Protein AF-A0A1H9Y8L8-F1 (afdb_monomer)

Organism: NCBI:txid364199

pLDDT: mean 80.5, std 16.58, range [39.0, 94.0]

Sequence (70 aa):
MKQNKPLYIRPSAVQAVFGISRSTLYRMAKEGTIKIYKRAPGSSASFVKVADLEACITGEDRTASGFGQG

Mean predicted aligned error: 7.96 Å

Structure (mmCIF, N/CA/C/O backbone):
data_AF-A0A1H9Y8L8-F1
#
_entry.id   AF-A0A1H9Y8L8-F1
#
loop_
_atom_site.group_PDB
_atom_site.id
_atom_site.type_symbol
_atom_site.label_atom_id
_atom_site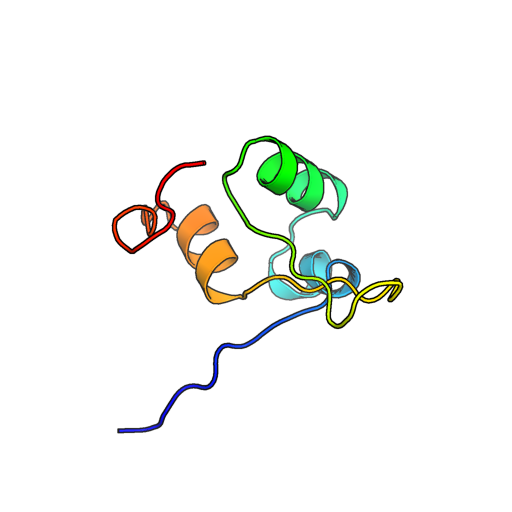.label_alt_id
_atom_site.label_comp_id
_atom_site.label_asym_id
_atom_site.label_entity_id
_atom_site.label_seq_id
_atom_site.pdbx_PDB_ins_code
_atom_site.Cartn_x
_atom_site.Cartn_y
_atom_site.Cartn_z
_atom_site.occupancy
_atom_site.B_iso_or_equiv
_atom_site.auth_seq_id
_atom_site.auth_comp_id
_atom_site.auth_asym_id
_atom_site.auth_atom_id
_atom_site.pdbx_PDB_model_num
ATOM 1 N N . MET A 1 1 ? 7.538 -27.905 -0.159 1.00 42.72 1 MET A N 1
ATOM 2 C CA . MET A 1 1 ? 7.055 -26.575 0.280 1.00 42.72 1 MET A CA 1
ATOM 3 C C . MET A 1 1 ? 7.371 -25.566 -0.819 1.00 42.72 1 MET A C 1
ATOM 5 O O . MET A 1 1 ? 8.546 -25.342 -1.081 1.00 42.72 1 MET A O 1
ATOM 9 N N . LYS A 1 2 ? 6.376 -25.028 -1.542 1.00 49.25 2 LYS A N 1
ATOM 10 C CA . LYS A 1 2 ? 6.637 -23.986 -2.551 1.00 49.25 2 LYS A CA 1
ATOM 11 C C . LYS A 1 2 ? 7.071 -22.720 -1.809 1.00 49.25 2 LYS A C 1
ATOM 13 O O . LYS A 1 2 ? 6.277 -22.161 -1.061 1.00 49.25 2 LYS A O 1
ATOM 18 N N . GLN A 1 3 ? 8.321 -22.291 -1.987 1.00 52.19 3 GLN A N 1
ATOM 19 C CA . GLN A 1 3 ? 8.761 -20.965 -1.558 1.00 52.19 3 GLN A CA 1
ATOM 20 C C . GLN A 1 3 ? 7.940 -19.934 -2.335 1.00 52.19 3 GLN A C 1
ATOM 22 O O . GLN A 1 3 ? 8.235 -19.638 -3.495 1.00 52.19 3 GLN A O 1
ATOM 27 N N . ASN A 1 4 ? 6.871 -19.427 -1.722 1.00 58.91 4 ASN A N 1
ATOM 28 C CA . ASN A 1 4 ? 6.105 -18.332 -2.289 1.00 58.91 4 ASN A CA 1
ATOM 29 C C . ASN A 1 4 ? 6.988 -17.089 -2.167 1.00 58.91 4 ASN A C 1
ATOM 31 O O . ASN A 1 4 ? 7.091 -16.490 -1.096 1.00 58.91 4 ASN A O 1
ATOM 35 N N . LYS A 1 5 ? 7.729 -16.772 -3.235 1.00 63.66 5 LYS A N 1
ATOM 36 C CA . LYS A 1 5 ? 8.547 -15.557 -3.283 1.00 63.66 5 LYS A CA 1
ATOM 37 C C . LYS A 1 5 ? 7.646 -14.376 -2.905 1.00 63.66 5 LYS A C 1
ATOM 39 O O . LYS A 1 5 ? 6.517 -14.326 -3.397 1.00 63.66 5 LYS A O 1
ATOM 44 N N . PRO A 1 6 ? 8.103 -13.448 -2.046 1.00 69.81 6 PRO A N 1
ATOM 45 C CA . PRO A 1 6 ? 7.293 -12.299 -1.679 1.00 69.81 6 PRO A CA 1
ATOM 46 C C . PRO A 1 6 ? 6.891 -11.549 -2.950 1.00 69.81 6 PRO A C 1
ATOM 48 O O . PRO A 1 6 ? 7.745 -11.102 -3.719 1.00 69.81 6 PRO A O 1
ATOM 51 N N . LEU A 1 7 ? 5.581 -11.478 -3.190 1.00 87.50 7 LEU A N 1
ATOM 52 C CA . LEU A 1 7 ? 5.031 -10.797 -4.348 1.00 87.50 7 LEU A CA 1
ATOM 53 C C . LEU A 1 7 ? 5.006 -9.299 -4.049 1.00 87.50 7 LEU A C 1
ATOM 55 O O . LEU A 1 7 ? 4.401 -8.850 -3.073 1.00 87.50 7 LEU A O 1
ATOM 59 N N . TYR A 1 8 ? 5.692 -8.535 -4.892 1.00 92.00 8 TYR A N 1
ATOM 60 C CA . TYR A 1 8 ? 5.697 -7.081 -4.846 1.00 92.00 8 TYR A CA 1
ATOM 61 C C . TYR A 1 8 ? 4.947 -6.539 -6.052 1.00 92.00 8 TYR A C 1
ATOM 63 O O . TYR A 1 8 ? 5.192 -6.965 -7.181 1.00 92.00 8 TYR A O 1
ATOM 71 N N . ILE A 1 9 ? 4.085 -5.555 -5.820 1.00 92.56 9 ILE A N 1
ATOM 72 C CA . ILE A 1 9 ? 3.372 -4.851 -6.885 1.00 92.56 9 ILE A CA 1
ATOM 73 C C . ILE A 1 9 ? 3.730 -3.370 -6.886 1.00 92.56 9 ILE A C 1
ATOM 75 O O . ILE A 1 9 ? 4.188 -2.809 -5.889 1.00 92.56 9 ILE A O 1
ATOM 79 N N . ARG A 1 10 ? 3.524 -2.720 -8.031 1.00 92.62 10 ARG A N 1
ATOM 80 C CA . ARG A 1 10 ? 3.633 -1.263 -8.133 1.00 92.62 10 ARG A CA 1
ATOM 81 C C . ARG A 1 10 ? 2.418 -0.603 -7.471 1.00 92.62 10 ARG A C 1
ATOM 83 O O . ARG A 1 10 ? 1.312 -1.112 -7.639 1.00 92.62 10 ARG A O 1
ATOM 90 N N . PRO A 1 11 ? 2.571 0.582 -6.851 1.00 92.81 11 PRO A N 1
ATOM 91 C CA . PRO A 1 11 ? 1.442 1.389 -6.388 1.00 92.81 11 PRO A CA 1
ATOM 92 C C . PRO A 1 11 ? 0.383 1.646 -7.466 1.00 92.81 11 PRO A C 1
ATOM 94 O O . PRO A 1 11 ? -0.799 1.716 -7.164 1.00 92.81 11 PRO A O 1
ATOM 97 N N . SER A 1 12 ? 0.784 1.753 -8.737 1.00 92.81 12 SER A N 1
ATOM 98 C CA . SER A 1 12 ? -0.146 1.914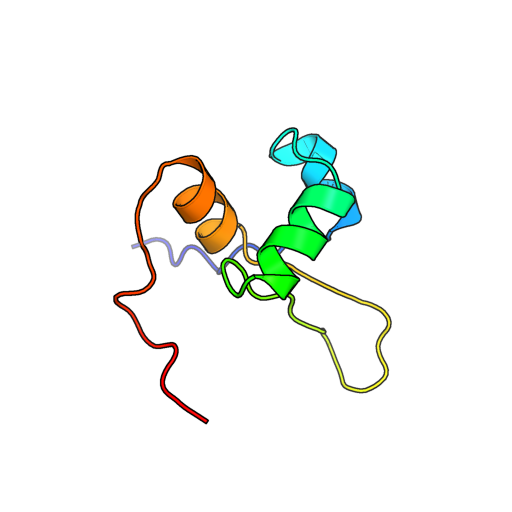 -9.861 1.00 92.81 12 SER A CA 1
ATOM 99 C C . SER A 1 12 ? -1.062 0.710 -10.081 1.00 92.81 12 SER A C 1
ATOM 101 O O . SER A 1 12 ? -2.178 0.892 -10.550 1.00 92.81 12 SER A O 1
ATOM 103 N N . ALA A 1 13 ? -0.622 -0.499 -9.727 1.00 92.38 13 ALA A N 1
ATOM 104 C CA . ALA A 1 13 ? -1.406 -1.721 -9.880 1.00 92.38 13 ALA A CA 1
ATOM 105 C C . ALA A 1 13 ? -2.382 -1.950 -8.717 1.00 92.38 13 ALA A C 1
ATOM 107 O O . ALA A 1 13 ? -3.253 -2.810 -8.808 1.00 92.38 13 ALA A O 1
ATOM 108 N N . VAL A 1 14 ? -2.263 -1.190 -7.624 1.00 92.62 14 VAL A N 1
ATOM 109 C CA . VAL A 1 14 ? -3.006 -1.480 -6.393 1.00 92.62 14 VAL A CA 1
ATOM 110 C C . VAL A 1 14 ? -4.520 -1.347 -6.563 1.00 92.62 14 VAL A C 1
ATOM 112 O O . VAL A 1 14 ? -5.270 -2.129 -5.992 1.00 92.62 14 VAL A O 1
ATOM 115 N N . GLN A 1 15 ? -4.965 -0.415 -7.408 1.00 93.88 15 GLN A N 1
ATOM 116 C CA . GLN A 1 15 ? -6.384 -0.224 -7.694 1.00 93.88 15 GLN A CA 1
ATOM 117 C C . GLN A 1 15 ? -6.975 -1.421 -8.441 1.00 93.88 15 GLN A C 1
ATOM 119 O O . GLN A 1 15 ? -8.092 -1.825 -8.147 1.00 93.88 15 GLN A O 1
ATOM 124 N N . ALA A 1 16 ? -6.220 -2.012 -9.369 1.00 91.88 16 ALA A N 1
ATOM 125 C CA . ALA A 1 16 ? -6.671 -3.175 -10.124 1.00 91.88 16 ALA A CA 1
ATOM 126 C C . ALA A 1 16 ? -6.659 -4.462 -9.283 1.00 91.88 16 ALA A C 1
ATOM 128 O O . ALA A 1 16 ? -7.513 -5.317 -9.474 1.00 91.88 16 ALA A O 1
ATOM 129 N N . VAL A 1 17 ? -5.696 -4.603 -8.364 1.00 91.06 17 VAL A N 1
ATOM 130 C CA . VAL A 1 17 ? -5.521 -5.830 -7.567 1.00 91.06 17 VAL A CA 1
ATOM 131 C C . VAL A 1 17 ? -6.399 -5.836 -6.316 1.00 91.06 17 VAL A C 1
ATOM 133 O O . VAL A 1 17 ? -6.983 -6.860 -5.985 1.00 91.06 17 VAL A O 1
ATOM 136 N N . PHE A 1 18 ? -6.491 -4.704 -5.619 1.00 90.31 18 PHE A N 1
ATOM 137 C CA . PHE A 1 18 ? -7.111 -4.610 -4.293 1.00 90.31 18 PHE A CA 1
ATOM 138 C C . PHE A 1 18 ? -8.300 -3.645 -4.238 1.00 90.31 18 PHE A C 1
ATOM 140 O O . PHE A 1 18 ? -8.890 -3.465 -3.178 1.00 90.31 18 PHE A O 1
ATOM 147 N N . GLY A 1 19 ? -8.628 -2.960 -5.337 1.00 91.56 19 GLY A N 1
ATOM 148 C CA . GLY A 1 19 ? -9.719 -1.980 -5.366 1.00 91.56 19 GLY A CA 1
ATOM 149 C C . GLY A 1 19 ? -9.442 -0.687 -4.588 1.00 91.56 19 GLY A C 1
ATOM 150 O O . GLY A 1 19 ? -10.302 0.189 -4.539 1.00 91.56 19 GLY A O 1
ATOM 151 N N . ILE A 1 20 ? -8.253 -0.521 -3.996 1.00 92.00 20 ILE A N 1
ATOM 152 C CA . ILE A 1 20 ? -7.909 0.673 -3.215 1.00 92.00 20 ILE A CA 1
ATOM 153 C C . ILE A 1 20 ? -7.277 1.761 -4.083 1.00 92.00 20 ILE A C 1
ATOM 155 O O . ILE A 1 20 ? -6.514 1.501 -5.015 1.00 92.00 20 ILE A O 1
ATOM 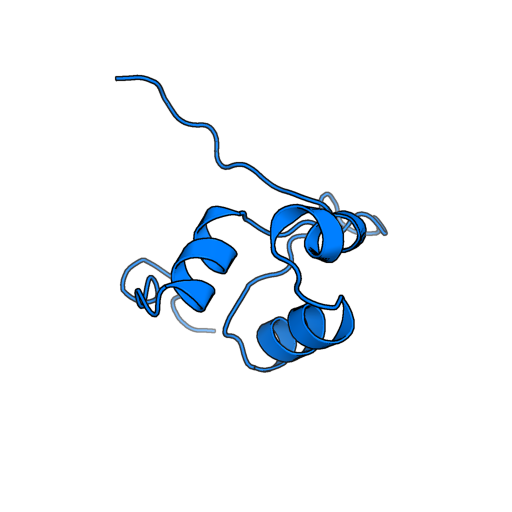159 N N . SER A 1 21 ? -7.560 3.022 -3.759 1.00 93.19 21 SER A N 1
ATOM 160 C CA . SER A 1 21 ? -6.927 4.145 -4.448 1.00 93.19 21 SER A CA 1
ATOM 161 C C . SER A 1 21 ? -5.439 4.258 -4.086 1.00 93.19 21 SER A C 1
ATOM 163 O O . SER A 1 21 ? -5.013 3.918 -2.978 1.00 93.19 21 SER A O 1
ATOM 165 N N . ARG A 1 22 ? -4.640 4.830 -4.995 1.00 92.94 22 ARG A N 1
ATOM 166 C CA . ARG A 1 22 ? -3.239 5.189 -4.706 1.00 92.94 22 ARG A CA 1
ATOM 167 C C . ARG A 1 22 ? -3.126 6.137 -3.510 1.00 92.94 22 ARG A C 1
ATOM 169 O O . ARG A 1 22 ? -2.205 6.000 -2.715 1.00 92.94 22 ARG A O 1
ATOM 176 N N . SER A 1 23 ? -4.059 7.074 -3.368 1.00 94.00 23 SER A N 1
ATOM 177 C CA . SER A 1 23 ? -4.090 8.031 -2.259 1.00 94.00 23 SER A CA 1
ATOM 178 C C . SER A 1 23 ? -4.255 7.322 -0.915 1.00 94.00 23 SER A C 1
ATOM 180 O O . SER A 1 23 ? -3.544 7.635 0.036 1.00 94.00 23 SER A O 1
ATOM 182 N N . THR A 1 24 ? -5.133 6.316 -0.862 1.00 93.12 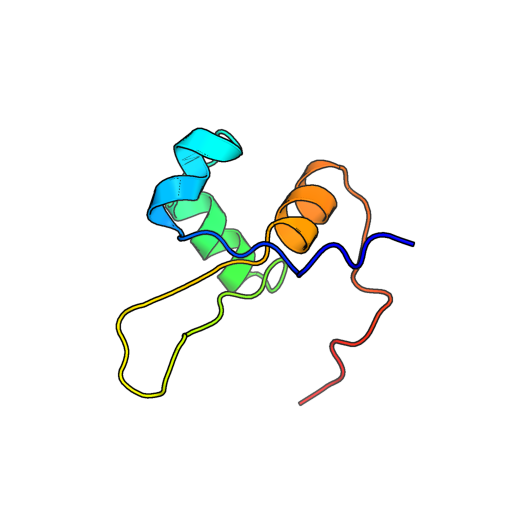24 THR A N 1
ATOM 183 C CA . THR A 1 24 ? -5.325 5.461 0.316 1.00 93.12 24 THR A CA 1
ATOM 184 C C . THR A 1 24 ? -4.041 4.715 0.660 1.00 93.12 24 THR A C 1
ATOM 186 O O . THR A 1 24 ? -3.622 4.744 1.811 1.00 93.12 24 THR A O 1
ATOM 189 N N . LEU A 1 25 ? -3.371 4.129 -0.339 1.00 93.25 25 LEU A N 1
ATOM 190 C CA . LEU A 1 25 ? -2.087 3.451 -0.149 1.00 93.25 25 LEU A CA 1
ATOM 191 C C . LEU A 1 25 ? -1.028 4.386 0.458 1.00 93.25 25 LEU A C 1
ATOM 193 O O . LEU A 1 25 ? -0.373 4.038 1.436 1.00 93.25 25 LEU A O 1
ATOM 197 N N . TYR A 1 26 ? -0.855 5.586 -0.099 1.00 93.38 26 TYR A N 1
ATOM 198 C CA . TYR A 1 26 ? 0.115 6.547 0.433 1.00 93.38 26 TYR A CA 1
ATOM 199 C C . TYR A 1 26 ? -0.260 7.051 1.829 1.00 93.38 26 TYR A C 1
ATOM 201 O O . TYR A 1 26 ? 0.636 7.287 2.638 1.00 93.38 26 TYR A O 1
ATOM 209 N N . ARG A 1 27 ? -1.557 7.180 2.134 1.00 91.94 27 ARG A N 1
ATOM 210 C CA . ARG A 1 27 ? -2.029 7.503 3.485 1.00 91.94 27 ARG A CA 1
ATOM 211 C C . ARG A 1 27 ? -1.668 6.396 4.476 1.00 91.94 27 ARG A C 1
ATOM 213 O O . ARG A 1 27 ? -1.023 6.696 5.470 1.00 91.94 27 ARG A O 1
ATOM 220 N N . MET A 1 28 ? -1.971 5.140 4.153 1.00 89.62 28 MET A N 1
ATOM 221 C CA . MET A 1 28 ? -1.595 3.976 4.969 1.00 89.62 28 MET A CA 1
ATOM 222 C C . MET A 1 28 ? -0.078 3.898 5.178 1.00 89.62 28 MET A C 1
ATOM 224 O O . MET A 1 28 ? 0.393 3.568 6.260 1.00 89.62 28 MET A O 1
ATOM 228 N N . ALA A 1 29 ? 0.712 4.243 4.156 1.00 91.81 29 ALA A N 1
ATOM 229 C CA . ALA A 1 29 ? 2.164 4.285 4.287 1.00 91.81 29 ALA A CA 1
ATOM 230 C C . ALA A 1 29 ? 2.644 5.412 5.214 1.00 91.81 29 ALA A C 1
ATOM 232 O O . ALA A 1 29 ? 3.581 5.222 5.985 1.00 91.81 29 ALA A O 1
ATOM 233 N N . LYS A 1 30 ? 1.996 6.582 5.156 1.00 91.19 30 LYS A N 1
ATOM 234 C CA . LYS A 1 30 ? 2.272 7.716 6.050 1.00 91.19 30 LYS A CA 1
ATOM 235 C C . LYS A 1 30 ? 1.879 7.414 7.500 1.00 91.19 30 LYS A C 1
ATOM 237 O O . LYS A 1 30 ? 2.567 7.858 8.409 1.00 91.19 30 LYS A O 1
ATOM 242 N N . GLU A 1 31 ? 0.799 6.665 7.699 1.00 89.06 31 GLU A N 1
ATOM 243 C CA . GLU A 1 31 ? 0.319 6.195 9.007 1.00 89.06 31 GLU A CA 1
ATOM 244 C C . GLU A 1 31 ? 1.175 5.047 9.574 1.00 89.06 31 GLU A C 1
ATOM 246 O O . GLU A 1 31 ? 0.989 4.648 10.718 1.00 89.06 31 GLU A O 1
ATOM 251 N N . GLY A 1 32 ? 2.132 4.526 8.797 1.00 87.50 32 GLY A N 1
ATOM 252 C CA . GLY A 1 32 ? 3.002 3.422 9.205 1.00 87.50 32 GLY A CA 1
ATOM 253 C C . GLY A 1 32 ? 2.359 2.039 9.078 1.00 87.50 32 GLY A C 1
ATOM 254 O O . GLY A 1 32 ? 3.008 1.042 9.378 1.00 87.50 32 GLY A O 1
ATOM 255 N N . THR A 1 33 ? 1.121 1.959 8.585 1.00 87.75 33 THR A N 1
ATOM 256 C CA . THR A 1 33 ? 0.372 0.707 8.407 1.00 87.75 33 THR A CA 1
ATOM 257 C C . THR A 1 33 ? 0.996 -0.203 7.350 1.00 87.75 33 THR A C 1
ATOM 259 O O . THR A 1 33 ? 0.941 -1.422 7.465 1.00 87.75 33 THR A O 1
ATOM 262 N N . ILE A 1 34 ? 1.600 0.372 6.306 1.00 90.62 34 ILE A N 1
ATOM 263 C CA . ILE A 1 34 ? 2.264 -0.388 5.238 1.00 90.62 34 ILE A CA 1
ATOM 264 C C . ILE A 1 34 ? 3.602 0.241 4.852 1.00 90.62 34 ILE A C 1
ATOM 266 O O . ILE A 1 34 ? 3.794 1.453 4.942 1.00 90.62 34 ILE A O 1
ATOM 270 N N . LYS A 1 35 ? 4.526 -0.568 4.324 1.00 91.31 35 LYS A N 1
ATOM 271 C CA . LYS A 1 35 ? 5.832 -0.088 3.858 1.00 91.31 35 LYS A CA 1
ATOM 272 C C . LYS A 1 35 ? 5.902 -0.009 2.336 1.00 91.31 35 LYS A C 1
ATOM 274 O O . LYS A 1 35 ? 5.683 -0.993 1.632 1.00 91.31 35 LYS A O 1
ATOM 279 N N . ILE A 1 36 ? 6.291 1.160 1.824 1.00 92.06 36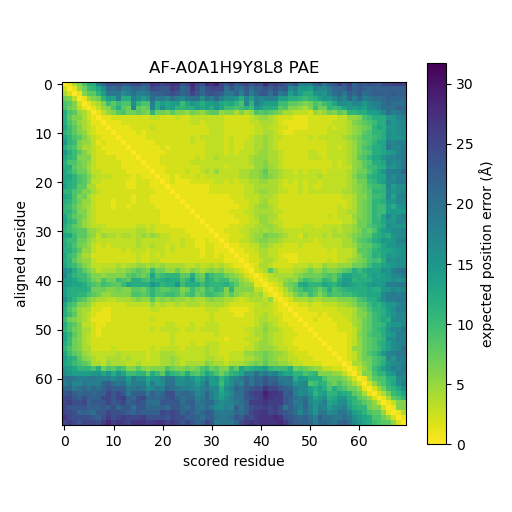 ILE A N 1
ATOM 280 C CA . ILE A 1 36 ? 6.635 1.340 0.410 1.00 92.06 36 ILE A CA 1
ATOM 281 C C . ILE A 1 36 ? 8.143 1.145 0.244 1.00 92.06 36 ILE A C 1
ATOM 283 O O . ILE A 1 36 ? 8.956 1.891 0.789 1.00 92.06 36 ILE A O 1
ATOM 287 N N . TYR A 1 37 ? 8.516 0.146 -0.543 1.00 91.38 37 TYR A N 1
ATOM 288 C CA . TYR A 1 37 ? 9.894 -0.185 -0.877 1.00 91.38 37 TYR A CA 1
ATOM 289 C C . TYR A 1 37 ? 10.327 0.544 -2.146 1.00 91.38 37 TYR A C 1
ATOM 291 O O . TYR A 1 37 ? 9.560 0.659 -3.102 1.00 91.38 37 TYR A O 1
ATOM 299 N N . LYS A 1 38 ? 11.582 0.990 -2.193 1.00 90.44 38 LYS A N 1
ATOM 300 C CA . LYS A 1 38 ? 12.219 1.476 -3.424 1.00 90.44 38 LYS A CA 1
ATOM 301 C C . LYS A 1 38 ? 13.202 0.424 -3.924 1.00 90.44 38 LYS A C 1
ATOM 303 O O . LYS A 1 38 ? 13.922 -0.161 -3.122 1.00 90.44 38 LYS A O 1
ATOM 308 N N . ARG A 1 39 ? 13.242 0.182 -5.240 1.00 84.94 39 ARG A N 1
ATOM 309 C CA . ARG A 1 39 ? 14.131 -0.842 -5.829 1.00 84.94 39 ARG A CA 1
ATOM 310 C C . ARG A 1 39 ? 15.617 -0.517 -5.677 1.00 84.94 39 ARG A C 1
ATOM 312 O O . ARG A 1 39 ? 16.410 -1.432 -5.512 1.00 84.94 39 ARG A O 1
ATOM 319 N N . ALA A 1 40 ? 15.982 0.758 -5.773 1.00 83.12 40 ALA A N 1
ATOM 320 C CA . ALA A 1 40 ? 17.354 1.231 -5.634 1.00 83.12 40 ALA A CA 1
ATOM 321 C C . ALA A 1 40 ? 17.374 2.699 -5.167 1.00 83.12 40 ALA A C 1
ATOM 323 O O . ALA A 1 40 ? 16.396 3.422 -5.416 1.00 83.12 40 ALA A O 1
ATOM 324 N N . PRO A 1 41 ? 18.468 3.161 -4.531 1.00 75.19 41 PRO A N 1
ATOM 325 C CA . PRO A 1 41 ? 18.690 4.579 -4.257 1.00 75.19 41 PRO A CA 1
ATOM 326 C C . PRO A 1 41 ? 18.586 5.389 -5.557 1.00 75.19 41 PRO A C 1
ATOM 328 O O . PRO A 1 41 ? 19.133 4.993 -6.581 1.00 75.19 41 PRO A O 1
ATOM 331 N N . GLY A 1 42 ? 17.823 6.483 -5.546 1.00 75.44 42 GLY A N 1
ATOM 332 C CA . GLY A 1 42 ? 17.589 7.314 -6.737 1.00 75.44 42 GLY A CA 1
ATOM 333 C C . GLY A 1 42 ? 16.584 6.756 -7.754 1.00 75.44 42 GLY A C 1
ATOM 334 O O . GLY A 1 42 ? 16.253 7.438 -8.719 1.00 75.44 42 GLY A O 1
ATOM 335 N N . SER A 1 43 ? 16.037 5.553 -7.553 1.00 80.12 43 SER A N 1
ATOM 336 C CA . SER A 1 43 ? 15.010 5.020 -8.449 1.00 80.12 43 SER A CA 1
ATOM 337 C C . SER A 1 43 ? 13.623 5.562 -8.103 1.00 80.12 43 SER A C 1
ATOM 339 O O . SER A 1 43 ? 13.167 5.464 -6.962 1.00 80.12 43 SER A O 1
ATOM 341 N N . SER A 1 44 ? 12.891 6.024 -9.118 1.00 81.94 44 SER A N 1
ATOM 342 C CA . SER A 1 44 ? 11.460 6.357 -9.009 1.00 81.94 44 SER A CA 1
ATOM 343 C C . SER A 1 44 ? 10.566 5.114 -8.899 1.00 81.94 44 SER A C 1
ATOM 345 O O . SER A 1 44 ? 9.339 5.211 -8.862 1.00 81.94 44 SER A O 1
ATOM 347 N N . ALA A 1 45 ? 11.163 3.917 -8.885 1.00 87.69 45 ALA A N 1
ATOM 348 C CA . ALA A 1 45 ? 10.438 2.667 -8.840 1.00 87.69 45 ALA A CA 1
ATOM 349 C C . ALA A 1 45 ? 10.070 2.252 -7.410 1.00 87.69 45 ALA A C 1
ATOM 351 O O . ALA A 1 45 ? 10.873 1.645 -6.697 1.00 87.69 45 ALA A O 1
ATOM 352 N N . SER A 1 46 ? 8.823 2.545 -7.042 1.00 91.06 46 SER A N 1
ATOM 353 C CA . SER A 1 46 ? 8.214 2.148 -5.772 1.00 91.06 46 SER A CA 1
ATOM 354 C C . SER A 1 46 ? 7.442 0.834 -5.884 1.00 91.06 46 SER A C 1
ATOM 356 O O . SER A 1 46 ? 6.806 0.565 -6.908 1.00 91.06 46 SER A O 1
ATOM 358 N N . PHE A 1 47 ? 7.473 0.051 -4.812 1.00 92.75 47 PHE A N 1
ATOM 359 C CA . PHE A 1 47 ? 6.851 -1.261 -4.685 1.00 92.75 47 PHE A CA 1
ATOM 360 C C . PHE A 1 47 ? 6.201 -1.417 -3.313 1.00 92.75 47 PHE A C 1
ATOM 362 O O . PHE A 1 47 ? 6.646 -0.826 -2.334 1.00 92.75 47 PHE A O 1
ATOM 369 N N . VAL A 1 48 ? 5.173 -2.248 -3.240 1.00 92.31 48 VAL A N 1
ATOM 370 C CA . VAL A 1 48 ? 4.496 -2.635 -1.999 1.00 92.31 48 VAL A CA 1
ATOM 371 C C . VAL A 1 48 ? 4.365 -4.143 -1.960 1.00 92.31 48 VAL A C 1
ATOM 373 O O . VAL A 1 48 ? 4.169 -4.784 -2.997 1.00 92.31 48 VAL A O 1
ATOM 376 N N . LYS A 1 49 ? 4.530 -4.710 -0.768 1.00 92.12 49 LYS A N 1
ATOM 377 C CA . LYS A 1 49 ? 4.428 -6.147 -0.548 1.00 92.12 49 LYS A CA 1
ATOM 378 C C . LYS A 1 49 ? 2.950 -6.519 -0.457 1.00 92.12 49 LYS A C 1
ATOM 380 O O . LYS A 1 49 ? 2.227 -5.981 0.376 1.00 92.12 49 LYS A O 1
ATOM 385 N N . VAL A 1 50 ? 2.514 -7.438 -1.314 1.00 91.44 50 VAL A N 1
ATOM 386 C CA . VAL A 1 50 ? 1.111 -7.890 -1.397 1.00 91.44 50 VAL A CA 1
ATOM 387 C C . VAL A 1 50 ? 0.632 -8.415 -0.043 1.00 91.44 50 VAL A C 1
ATOM 389 O O . VAL A 1 50 ? -0.427 -8.028 0.422 1.00 91.44 50 VAL A O 1
ATOM 392 N N . ALA A 1 51 ? 1.482 -9.178 0.640 1.00 88.88 51 ALA A N 1
ATOM 393 C CA . ALA A 1 51 ? 1.196 -9.770 1.941 1.00 88.88 51 ALA A CA 1
ATOM 394 C C . ALA A 1 51 ? 0.903 -8.754 3.067 1.00 88.88 51 ALA A C 1
ATOM 396 O O . ALA A 1 51 ? 0.192 -9.100 4.008 1.00 88.88 51 ALA A O 1
ATOM 397 N N . ASP A 1 52 ? 1.463 -7.540 2.999 1.00 88.31 52 ASP A N 1
ATOM 398 C CA . ASP A 1 52 ? 1.211 -6.487 3.998 1.00 88.31 52 ASP A CA 1
ATOM 399 C C . ASP A 1 52 ? -0.129 -5.794 3.707 1.00 88.31 52 ASP A C 1
ATOM 401 O O . ASP A 1 52 ? -0.873 -5.446 4.619 1.00 88.31 52 ASP A O 1
ATOM 405 N N . LEU A 1 53 ? -0.464 -5.645 2.421 1.00 88.81 53 LEU A N 1
ATOM 406 C CA . LEU A 1 53 ? -1.762 -5.136 1.984 1.00 88.81 53 LEU A CA 1
ATOM 407 C C . LEU A 1 53 ? -2.898 -6.102 2.315 1.00 88.81 53 LEU A C 1
ATOM 409 O O . LEU A 1 53 ? -3.922 -5.663 2.826 1.00 88.81 53 LEU A O 1
ATOM 413 N N . GLU A 1 54 ? -2.713 -7.398 2.063 1.00 89.50 54 GLU A N 1
ATOM 414 C CA . GLU A 1 54 ? -3.688 -8.430 2.434 1.00 89.50 54 GLU A CA 1
ATOM 415 C C . GLU A 1 54 ? -3.973 -8.393 3.936 1.00 89.50 54 GLU A C 1
ATOM 417 O O . GLU A 1 54 ? -5.127 -8.263 4.323 1.00 89.50 54 GLU A O 1
ATOM 422 N N . ALA A 1 55 ? -2.920 -8.399 4.759 1.00 86.19 55 ALA A N 1
ATOM 423 C CA . ALA A 1 55 ? -3.016 -8.323 6.214 1.00 86.19 55 ALA A CA 1
ATOM 424 C C . ALA A 1 55 ? -3.773 -7.064 6.685 1.00 86.19 55 ALA A C 1
ATOM 426 O O . ALA A 1 55 ? -4.673 -7.135 7.520 1.00 86.19 55 ALA A O 1
ATOM 427 N N . CYS A 1 56 ? -3.483 -5.910 6.075 1.00 84.00 56 CYS A N 1
ATOM 428 C CA . CYS A 1 56 ? -4.181 -4.661 6.369 1.00 84.00 56 CYS A CA 1
ATOM 429 C C . CYS A 1 56 ? -5.678 -4.707 6.008 1.00 84.00 56 CYS A C 1
ATOM 431 O O . CYS A 1 56 ? -6.485 -4.081 6.693 1.00 84.00 56 CYS A O 1
ATOM 433 N N . ILE A 1 57 ? -6.055 -5.401 4.929 1.00 84.88 57 ILE A N 1
A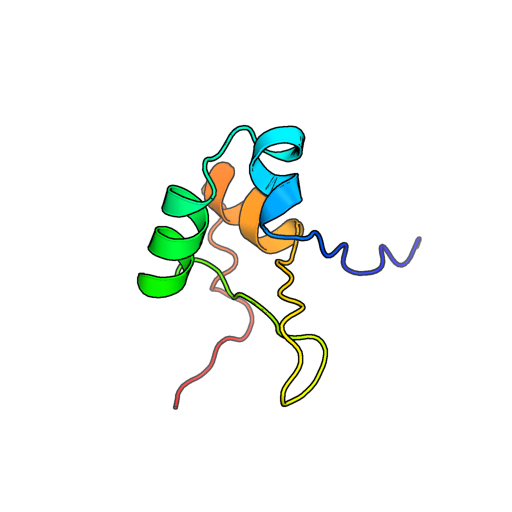TOM 434 C CA . ILE A 1 57 ? -7.451 -5.500 4.474 1.00 84.88 57 ILE A CA 1
ATOM 435 C C . ILE A 1 57 ? -8.229 -6.521 5.308 1.00 84.88 57 ILE A C 1
ATOM 437 O O . ILE A 1 57 ? -9.389 -6.276 5.634 1.00 84.88 57 ILE A O 1
ATOM 441 N N . THR A 1 58 ? -7.610 -7.651 5.660 1.00 86.38 58 THR A N 1
ATOM 442 C CA . THR A 1 58 ? -8.254 -8.697 6.469 1.00 86.38 58 THR A CA 1
ATOM 443 C C . THR A 1 58 ? -8.303 -8.355 7.957 1.00 86.38 58 THR A C 1
ATOM 445 O O . THR A 1 58 ? -9.013 -9.022 8.705 1.00 86.38 58 THR A O 1
ATOM 448 N N . GLY A 1 59 ? -7.582 -7.315 8.392 1.00 76.12 59 GLY A N 1
ATOM 449 C CA . GLY A 1 59 ? -7.444 -6.964 9.806 1.00 76.12 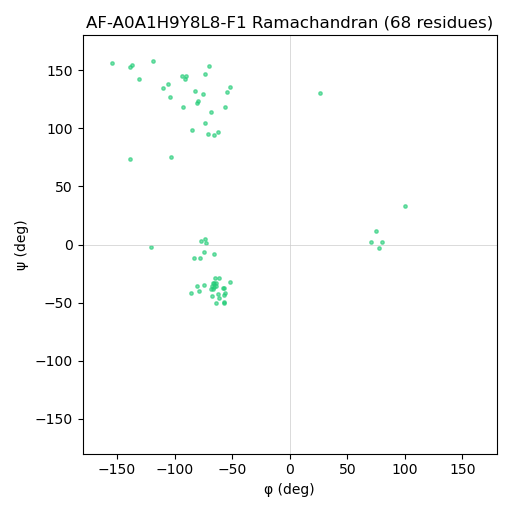59 GLY A CA 1
ATOM 450 C C . GLY A 1 59 ? -6.510 -7.908 10.568 1.00 76.12 59 GLY A C 1
ATOM 451 O O . GLY A 1 59 ? -6.460 -7.860 11.796 1.00 76.12 59 GLY A O 1
ATOM 452 N N . GLU A 1 60 ? -5.765 -8.761 9.860 1.00 70.38 60 GLU A N 1
ATOM 453 C CA . GLU A 1 60 ? -4.679 -9.535 10.449 1.00 70.38 60 GLU A CA 1
ATOM 454 C C . GLU A 1 60 ? -3.504 -8.600 10.723 1.00 70.38 60 GLU A C 1
ATOM 456 O O . GLU A 1 60 ? -2.764 -8.197 9.827 1.00 70.38 60 GLU A O 1
ATOM 461 N N . ASP A 1 61 ? -3.317 -8.253 11.989 1.00 58.31 61 ASP A N 1
ATOM 462 C CA . ASP A 1 61 ? -2.166 -7.484 12.436 1.00 58.31 61 ASP A CA 1
ATOM 463 C C . ASP A 1 61 ? -0.879 -8.315 12.252 1.00 58.31 61 ASP A C 1
ATOM 465 O O . ASP A 1 61 ? -0.497 -9.133 13.090 1.00 58.31 61 ASP A O 1
ATOM 469 N N . ARG A 1 62 ? -0.193 -8.143 11.114 1.00 57.66 62 ARG A N 1
ATOM 470 C CA . ARG A 1 62 ? 1.132 -8.753 10.874 1.00 57.66 62 ARG A CA 1
ATOM 471 C C . ARG A 1 62 ? 2.271 -8.027 11.591 1.00 57.66 62 ARG A C 1
ATOM 473 O O . ARG A 1 62 ? 3.434 -8.419 11.460 1.00 57.66 62 ARG A O 1
ATOM 480 N N . THR A 1 63 ? 1.956 -7.003 12.376 1.00 54.50 63 THR A N 1
ATOM 481 C CA . THR A 1 63 ? 2.914 -6.176 13.118 1.00 54.50 63 THR A CA 1
ATOM 482 C C . THR A 1 63 ? 3.648 -6.954 14.219 1.00 54.50 63 THR A C 1
ATOM 484 O O . THR A 1 63 ? 4.673 -6.493 14.715 1.00 54.50 63 THR A O 1
ATOM 487 N N . ALA A 1 64 ? 3.244 -8.197 14.505 1.00 50.44 64 ALA A N 1
ATOM 488 C CA . ALA A 1 64 ? 3.942 -9.113 15.409 1.00 50.44 64 ALA A CA 1
ATOM 489 C C . ALA A 1 64 ? 5.252 -9.732 14.858 1.00 50.44 64 ALA A C 1
ATOM 491 O O . ALA A 1 64 ? 5.846 -10.590 15.509 1.00 50.44 64 ALA A O 1
ATOM 492 N N . SER A 1 65 ? 5.747 -9.356 13.671 1.00 49.47 65 SER A N 1
ATOM 493 C CA . SER A 1 65 ? 7.003 -9.916 13.135 1.00 49.47 65 SER A CA 1
ATOM 494 C C . SER A 1 65 ? 7.905 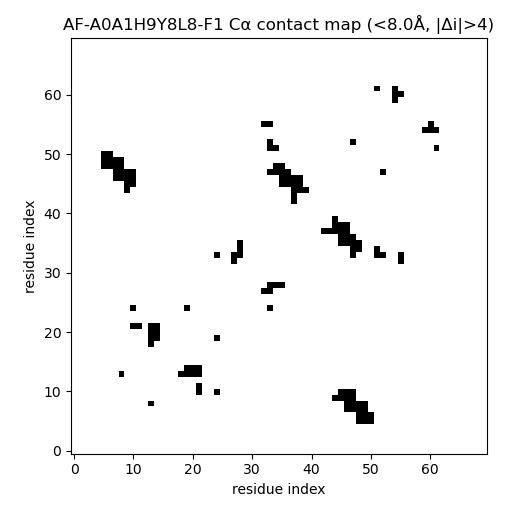-8.870 12.472 1.00 49.47 65 SER A C 1
ATOM 496 O O . SER A 1 65 ? 8.085 -8.856 11.257 1.00 49.47 65 SER A O 1
ATOM 498 N N . GLY A 1 66 ? 8.547 -8.030 13.292 1.00 49.03 66 GLY A N 1
ATOM 499 C CA . GLY A 1 66 ? 9.897 -7.546 12.974 1.00 49.03 66 GLY A CA 1
ATOM 500 C C . GLY A 1 66 ? 10.059 -6.151 12.364 1.00 49.03 66 GLY A C 1
ATOM 501 O O . GLY A 1 66 ? 11.019 -5.942 11.626 1.00 49.03 66 GLY A O 1
ATOM 502 N N . PHE A 1 67 ? 9.213 -5.176 12.700 1.00 51.50 67 PHE A N 1
ATOM 503 C CA . PHE A 1 67 ? 9.561 -3.761 12.500 1.00 51.50 67 PHE A CA 1
ATOM 504 C C . PHE A 1 67 ? 9.952 -3.123 13.837 1.00 51.50 67 PHE A C 1
ATOM 506 O O . PHE A 1 67 ? 9.182 -2.410 14.470 1.00 51.50 67 PHE A O 1
ATOM 513 N N . GLY A 1 68 ? 11.166 -3.454 14.283 1.00 43.75 68 GLY A N 1
ATOM 514 C CA . GLY A 1 68 ? 11.815 -2.825 15.427 1.00 43.75 68 GLY A CA 1
ATOM 515 C C . GLY A 1 68 ? 12.335 -1.427 15.089 1.00 43.75 68 GLY A C 1
ATOM 516 O O . GLY A 1 68 ? 13.006 -1.250 14.077 1.00 43.75 68 GLY A O 1
ATOM 517 N N . GLN A 1 69 ? 11.962 -0.491 15.964 1.00 43.00 69 GLN A N 1
ATOM 518 C CA . GLN A 1 69 ? 12.680 0.678 16.490 1.00 43.00 69 GLN A CA 1
ATOM 519 C C . GLN A 1 69 ? 13.794 1.338 15.660 1.00 43.00 69 GLN A C 1
ATOM 521 O O . GLN A 1 69 ? 14.787 0.716 15.285 1.00 43.00 69 GLN A O 1
ATOM 526 N N . GLY A 1 70 ? 13.666 2.660 15.557 1.00 39.00 70 GLY A N 1
ATOM 527 C CA . GLY A 1 70 ? 14.710 3.630 15.246 1.00 39.00 70 GLY A CA 1
ATOM 528 C C . GLY A 1 70 ? 14.137 5.029 15.367 1.00 39.00 70 GLY A C 1
ATOM 529 O O . GLY A 1 70 ? 13.304 5.358 14.496 1.00 39.00 70 GLY A O 1
#

Nearest PDB structures (foldseek):
  1exi-assembly1_A  TM=7.370E-01  e=2.942E-01  Bacillus subtilis
  2jml-assembly1_A  TM=6.264E-01  e=5.365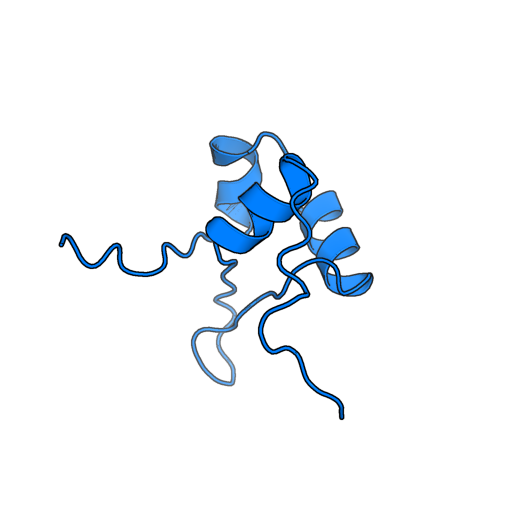E-01  Myxococcus xanthus DK 1622
  5d90-assembly2_C  TM=6.582E-01  e=8.007E-01  Haemophilus influenzae Rd KW20
  3d6y-assembly1_A  TM=6.429E-01  e=1.278E+00  Bacillus subtilis
  3d71-assembly1_A-2  TM=6.592E-01  e=2.179E+00  Bacillus subtilis

Solvent-accessible surface area (backbone atoms only — not comparable to full-atom values): 4512 Å² total; per-residue (Å²): 132,85,80,77,69,85,53,68,44,45,62,84,50,36,41,79,75,69,69,42,55,58,67,55,53,53,48,37,36,73,72,64,73,39,69,77,43,60,83,46,92,95,48,91,51,53,31,33,49,50,71,52,52,51,24,64,72,74,66,46,77,67,77,86,71,80,84,78,86,133

Foldseek 3Di:
DPPPPFDKDFLVCCCVPPVDHSVVVVVCVVVVQFPWDDPDVPDPTIIGGVVSVVCSVVVPPPVVDDPDDD

Radius of gyration: 12.6 Å; Cα contacts (8 Å, |Δi|>4): 69; chains: 1; bounding box: 28×35×27 Å

Secondary structure (DSSP, 8-state):
----PPPEE-GGGHHHHHS--HHHHHHHHHTTSS-EEESSTT---EEEEHHHHHHHHHT--GGGS-----